Protein AF-A0A1F5ZJB5-F1 (afdb_monomer_lite)

InterPro domains:
  IPR043713 Family of unknown function DUF5654 [PF18898] (11-83)

Secondary structure (DSSP, 8-state):
---S-SHHHHHHHHHHHHHHHHHHHHHHHHHHHHHHHHHHHIIIIIGGGSPTT-HHHHHHHHHHHHHHHHHHHHHHHHHHHHHHH--

pLDDT: mean 86.56, std 12.54, range [44.41, 97.88]

Foldseek 3Di:
DDDDPPPVVVVVVVVVVVCVVVVVVVVVVVVVVVLVVLLVCLVPVPVVVDDPPCPVVSVVVSVVVVVVVVCVVVVVVVVVVVVVVVD

Sequence (87 aa):
MAGKKQPKKLHREILKQMVTLTTSGFGLVAALAWNNVIQEFVNTQIKPYLPAGSGLLSLFLYALIITILAVTVTYQLTKLVEKLENS

Organism: NCBI:txid1798380

Radius of gyration: 22.22 Å; chains: 1; bounding box: 49×15×70 Å

Structure (mmCIF, N/CA/C/O backbone):
data_AF-A0A1F5ZJB5-F1
#
_entry.id   AF-A0A1F5ZJB5-F1
#
loop_
_atom_site.group_PDB
_atom_site.id
_atom_site.type_symbol
_atom_site.label_atom_id
_atom_site.label_alt_id
_atom_site.label_comp_id
_atom_site.label_asym_id
_atom_site.label_entity_id
_atom_site.label_seq_id
_atom_site.pdbx_PDB_ins_code
_atom_site.Cartn_x
_atom_site.Cartn_y
_atom_site.Cartn_z
_atom_site.occupancy
_atom_site.B_iso_or_equiv
_atom_site.auth_seq_id
_atom_site.auth_comp_id
_atom_site.auth_asym_id
_atom_site.auth_atom_id
_atom_site.pdbx_PDB_model_num
ATOM 1 N N . MET A 1 1 ? -26.410 3.375 45.752 1.00 44.41 1 MET A N 1
ATOM 2 C CA . MET A 1 1 ? -25.778 2.085 45.391 1.00 44.41 1 MET A CA 1
ATOM 3 C C . MET A 1 1 ? -25.210 2.188 43.975 1.00 44.41 1 MET A C 1
ATOM 5 O O . MET A 1 1 ? -25.949 2.005 43.020 1.00 44.41 1 MET A O 1
ATOM 9 N N . ALA A 1 2 ? -23.934 2.550 43.814 1.00 53.28 2 ALA A N 1
ATOM 10 C CA . ALA A 1 2 ? -23.292 2.682 42.500 1.00 53.28 2 ALA A CA 1
ATOM 11 C C . ALA A 1 2 ? -22.056 1.776 42.452 1.00 53.28 2 ALA A C 1
ATOM 13 O O . ALA A 1 2 ? -20.955 2.179 42.807 1.00 53.28 2 ALA A O 1
ATOM 14 N N . GLY A 1 3 ? -22.249 0.516 42.069 1.00 59.06 3 GLY A N 1
ATOM 15 C CA . GLY A 1 3 ? -21.168 -0.457 41.993 1.00 59.06 3 GLY A CA 1
ATOM 16 C C . G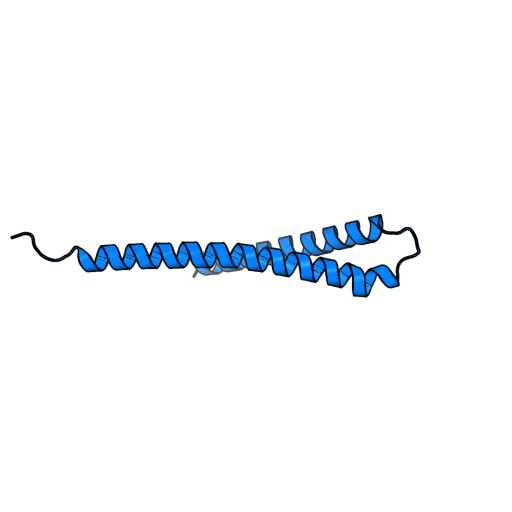LY A 1 3 ? -21.333 -1.376 40.789 1.00 59.06 3 GLY A C 1
ATOM 17 O O . GLY A 1 3 ? -22.398 -1.951 40.596 1.00 59.06 3 GLY A O 1
ATOM 18 N N . LYS A 1 4 ? -20.232 -1.563 40.045 1.00 56.09 4 LYS A N 1
ATOM 19 C CA . LYS A 1 4 ? -19.955 -2.711 39.149 1.00 56.09 4 LYS A CA 1
ATOM 20 C C . LYS A 1 4 ? -20.442 -2.664 37.679 1.00 56.09 4 LYS A C 1
ATOM 22 O O . LYS A 1 4 ? -20.894 -3.675 37.153 1.00 56.09 4 LYS A O 1
ATOM 27 N N . LYS A 1 5 ? -20.235 -1.556 36.944 1.00 55.78 5 LYS A N 1
ATOM 28 C CA . LYS A 1 5 ? -20.278 -1.538 35.448 1.00 55.78 5 LYS A CA 1
ATOM 29 C C . LYS A 1 5 ? -19.000 -1.006 34.755 1.00 55.78 5 LYS A C 1
ATOM 31 O O . LYS A 1 5 ? -19.039 -0.664 33.579 1.00 55.78 5 LYS A O 1
ATOM 36 N N . GLN A 1 6 ? -17.871 -0.935 35.464 1.00 59.28 6 GLN A N 1
ATOM 37 C CA . GLN A 1 6 ? -16.608 -0.348 34.974 1.00 59.28 6 GLN A CA 1
ATOM 38 C C . GLN A 1 6 ? -15.628 -1.325 34.262 1.00 59.28 6 GLN A C 1
ATOM 40 O O . GLN A 1 6 ? -15.109 -0.962 33.207 1.00 59.28 6 GLN A O 1
ATOM 45 N N . PRO A 1 7 ? -15.390 -2.579 34.716 1.00 61.00 7 PRO A N 1
ATOM 46 C CA . PRO A 1 7 ? -14.267 -3.383 34.198 1.00 61.00 7 PRO A CA 1
ATOM 47 C C . PRO A 1 7 ? -14.459 -3.887 32.757 1.00 61.00 7 PRO A C 1
ATOM 49 O O . PRO A 1 7 ? -13.493 -3.997 32.003 1.00 61.00 7 PRO A O 1
ATOM 52 N N . LYS A 1 8 ? -15.710 -4.144 32.344 1.00 70.50 8 LYS A N 1
ATOM 53 C CA . LYS A 1 8 ? -16.038 -4.605 30.982 1.00 70.50 8 LYS A CA 1
ATOM 54 C C . LYS A 1 8 ? -15.864 -3.510 29.923 1.00 70.50 8 LYS A C 1
ATOM 56 O O . LYS A 1 8 ? -15.548 -3.820 28.780 1.00 70.50 8 LYS A O 1
ATOM 61 N N . LYS A 1 9 ? -16.059 -2.236 30.292 1.00 84.69 9 LYS A N 1
ATOM 62 C CA . LYS A 1 9 ? -15.882 -1.101 29.372 1.00 84.69 9 LYS A CA 1
ATOM 63 C C . LYS A 1 9 ? -14.404 -0.862 29.068 1.00 84.69 9 LYS A C 1
ATOM 65 O O . LYS A 1 9 ? -14.056 -0.722 27.904 1.00 84.69 9 LYS A O 1
ATOM 70 N N . LEU A 1 10 ? -13.549 -0.909 30.094 1.00 89.88 10 LEU A N 1
ATOM 71 C CA . LEU A 1 10 ? -12.103 -0.745 29.934 1.00 89.88 10 LEU A CA 1
ATOM 72 C C . LEU A 1 10 ? -11.488 -1.850 29.063 1.00 89.88 10 LEU A C 1
ATOM 74 O O . LEU A 1 10 ? -10.764 -1.547 28.124 1.00 89.88 10 LEU A O 1
ATOM 78 N N . HIS A 1 11 ? -11.832 -3.119 29.312 1.00 91.56 11 HIS A N 1
ATOM 79 C CA . HIS A 1 11 ? -11.365 -4.233 28.475 1.00 91.56 11 HIS A CA 1
ATOM 80 C C . HIS A 1 11 ? -11.773 -4.071 27.009 1.00 91.56 11 HIS A C 1
ATOM 82 O O . HIS A 1 11 ? -10.967 -4.302 26.113 1.00 91.56 11 HIS A O 1
ATOM 88 N N . ARG A 1 12 ? -13.016 -3.646 26.754 1.00 94.31 12 ARG A N 1
ATOM 89 C CA . ARG A 1 12 ? -13.498 -3.402 25.392 1.00 94.31 12 ARG A CA 1
ATOM 90 C C . ARG A 1 12 ? -12.715 -2.2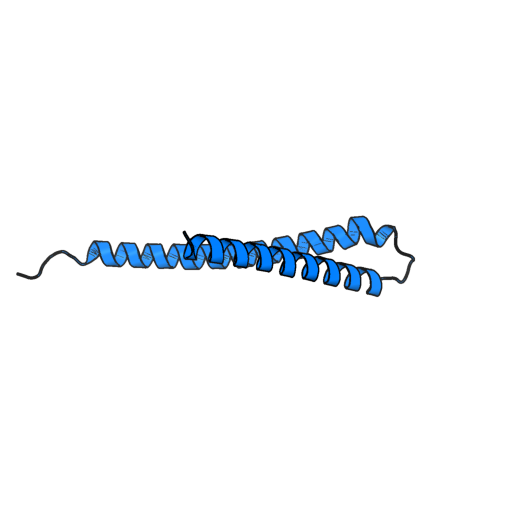87 24.700 1.00 94.31 12 ARG A C 1
ATOM 92 O O . ARG A 1 12 ? -12.402 -2.431 23.524 1.00 94.31 12 ARG A O 1
ATOM 99 N N . GLU A 1 13 ? -12.404 -1.207 25.411 1.00 95.06 13 GLU A N 1
ATOM 100 C CA . GLU A 1 13 ? -11.644 -0.091 24.842 1.00 95.06 13 GLU A CA 1
ATOM 101 C C . GLU A 1 13 ? -10.200 -0.493 24.528 1.00 95.06 13 GLU A C 1
ATOM 103 O O . GLU A 1 13 ? -9.711 -0.216 23.437 1.00 95.06 13 GLU A O 1
ATOM 108 N N . ILE A 1 14 ? -9.553 -1.244 25.426 1.00 96.25 14 ILE A N 1
ATOM 109 C CA . ILE A 1 14 ? -8.210 -1.792 25.188 1.00 96.25 14 ILE A CA 1
ATOM 110 C C . ILE A 1 14 ? -8.215 -2.695 23.951 1.00 96.25 14 ILE A C 1
ATOM 112 O O . ILE A 1 14 ? -7.390 -2.509 23.061 1.00 96.25 14 ILE A O 1
ATOM 116 N N . LEU A 1 15 ? -9.168 -3.627 23.846 1.00 96.81 15 LEU A N 1
ATOM 117 C CA . LEU A 1 15 ? -9.282 -4.504 22.677 1.00 96.81 15 LEU A CA 1
ATOM 118 C C . LEU A 1 15 ? -9.502 -3.711 21.384 1.00 96.81 15 LEU A C 1
ATOM 120 O O . LEU A 1 15 ? -8.866 -4.001 20.374 1.00 96.81 15 LEU A O 1
ATOM 124 N N . LYS A 1 16 ? -10.354 -2.681 21.410 1.00 96.81 16 LYS A N 1
ATOM 125 C CA . LYS A 1 16 ? -10.577 -1.800 20.257 1.00 96.81 16 LYS A CA 1
ATOM 126 C C . LYS A 1 16 ? -9.292 -1.071 19.845 1.00 96.81 16 LYS A C 1
ATOM 128 O O . LYS A 1 16 ? -8.997 -0.981 18.650 1.00 96.81 16 LYS A O 1
ATOM 133 N N . GLN A 1 17 ? -8.513 -0.601 20.818 1.00 97.31 17 GLN A N 1
ATOM 134 C CA . GLN A 1 17 ? -7.231 0.050 20.565 1.00 97.31 17 GLN A CA 1
ATOM 135 C C . GLN A 1 17 ? -6.213 -0.934 19.980 1.00 97.31 17 GLN A C 1
ATOM 137 O O . GLN A 1 17 ? -5.549 -0.606 19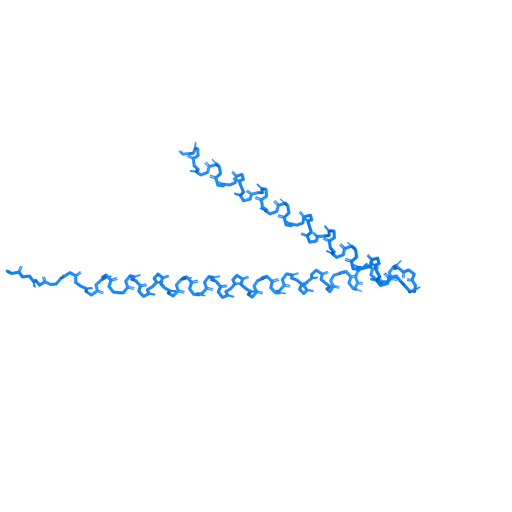.002 1.00 97.31 17 GLN A O 1
ATOM 142 N N . MET A 1 18 ? -6.135 -2.156 20.516 1.00 97.88 18 MET A N 1
ATOM 143 C CA . MET A 1 18 ? -5.263 -3.209 19.988 1.00 97.88 18 MET A CA 1
ATOM 144 C C . MET A 1 18 ? -5.624 -3.555 18.543 1.00 97.88 18 MET A C 1
ATOM 146 O O . MET A 1 18 ? -4.745 -3.550 17.689 1.00 97.88 18 MET A O 1
ATOM 150 N N . VAL A 1 19 ? -6.910 -3.766 18.240 1.00 97.81 19 VAL A N 1
ATOM 151 C CA . VAL A 1 19 ? -7.369 -4.030 16.865 1.00 97.81 19 VAL A CA 1
ATOM 152 C C . VAL A 1 19 ? -6.991 -2.881 15.935 1.00 97.81 19 VAL A C 1
ATOM 154 O O . VAL A 1 19 ? -6.471 -3.132 14.852 1.00 97.81 19 VAL A O 1
ATOM 157 N N . THR A 1 20 ? -7.189 -1.630 16.358 1.00 97.12 20 THR A N 1
ATOM 158 C CA . THR A 1 20 ? -6.804 -0.452 15.565 1.00 97.12 20 THR A CA 1
ATOM 159 C C . THR A 1 20 ? -5.300 -0.429 15.294 1.00 97.12 20 THR A C 1
ATOM 161 O O . THR A 1 20 ? -4.887 -0.322 14.144 1.00 97.12 20 THR A O 1
ATOM 164 N N . LEU A 1 21 ? -4.473 -0.572 16.332 1.00 97.56 21 LEU A N 1
ATOM 165 C CA . LEU A 1 21 ? -3.013 -0.543 16.211 1.00 97.56 21 LEU A CA 1
ATOM 166 C C . LEU A 1 21 ? -2.494 -1.676 15.322 1.00 97.56 21 LEU A C 1
ATOM 168 O O . LEU A 1 21 ? -1.682 -1.437 14.430 1.00 97.56 21 LEU A O 1
ATOM 172 N N . THR A 1 22 ? -2.989 -2.895 15.531 1.00 97.81 22 THR A N 1
ATOM 173 C CA . THR A 1 22 ? -2.595 -4.071 14.755 1.00 97.81 22 THR A CA 1
ATOM 174 C C . THR A 1 22 ? -3.047 -3.959 13.300 1.00 97.81 22 THR A C 1
ATOM 176 O O . THR A 1 22 ? -2.246 -4.211 12.405 1.00 97.81 22 THR A O 1
ATOM 179 N N . THR A 1 23 ? -4.285 -3.527 13.041 1.00 96.88 23 THR A N 1
ATOM 180 C CA . THR A 1 23 ? -4.795 -3.357 11.668 1.00 96.88 23 THR A CA 1
ATOM 181 C C . THR A 1 23 ? -4.019 -2.273 10.925 1.00 96.88 23 THR A C 1
ATOM 183 O O . THR A 1 23 ? -3.608 -2.492 9.789 1.00 96.88 23 THR A O 1
ATOM 186 N N . SER A 1 24 ? -3.743 -1.137 11.571 1.00 96.56 24 SER A N 1
ATOM 187 C CA . SER A 1 24 ? -2.930 -0.065 10.986 1.00 96.56 24 SER A CA 1
ATOM 188 C C . SER A 1 24 ? -1.488 -0.509 10.728 1.00 96.56 24 SER A C 1
ATOM 190 O O . SER A 1 24 ? -0.951 -0.264 9.648 1.00 96.56 24 SER A O 1
ATOM 192 N N . GLY A 1 25 ? -0.871 -1.208 11.687 1.00 97.12 25 GLY A N 1
ATOM 193 C CA . GLY A 1 25 ? 0.481 -1.750 11.542 1.00 97.12 25 GLY A CA 1
ATOM 194 C C . GLY A 1 25 ? 0.583 -2.750 10.389 1.00 97.12 25 GLY A C 1
ATOM 195 O O . GLY A 1 25 ? 1.471 -2.632 9.546 1.00 97.12 25 GLY A O 1
ATOM 196 N N . PHE A 1 26 ? -0.362 -3.687 10.288 1.00 97.12 26 PHE A N 1
ATOM 197 C CA . PHE A 1 26 ? -0.408 -4.623 9.164 1.00 97.12 26 PHE A CA 1
ATOM 198 C C . PHE A 1 26 ? -0.758 -3.951 7.840 1.00 97.12 26 PHE A C 1
ATOM 200 O O . PHE A 1 26 ? -0.214 -4.358 6.819 1.00 97.12 26 PHE A O 1
ATOM 207 N N . GLY A 1 27 ? -1.591 -2.908 7.836 1.00 96.06 27 GLY A N 1
ATOM 208 C CA . GLY A 1 27 ? -1.846 -2.099 6.645 1.00 96.06 27 GLY A CA 1
ATOM 209 C C . GLY A 1 27 ? -0.559 -1.492 6.081 1.00 96.06 27 GLY A C 1
ATOM 210 O O . GLY A 1 27 ? -0.315 -1.580 4.878 1.00 96.06 27 GLY A O 1
ATOM 211 N N . LEU A 1 28 ? 0.312 -0.967 6.951 1.00 96.62 28 LEU A N 1
ATOM 212 C CA . LEU A 1 28 ? 1.622 -0.448 6.549 1.00 96.62 28 LEU A CA 1
ATOM 213 C C . LEU A 1 28 ? 2.538 -1.552 6.003 1.00 96.62 28 LEU A C 1
ATOM 215 O O . LEU A 1 28 ? 3.125 -1.393 4.935 1.00 96.62 28 LEU A O 1
ATOM 219 N N . VAL A 1 29 ? 2.642 -2.683 6.708 1.00 96.50 29 VAL A N 1
ATOM 220 C CA . VAL A 1 29 ? 3.457 -3.825 6.257 1.00 96.50 29 VAL A CA 1
ATOM 221 C C . VAL A 1 29 ? 2.964 -4.355 4.910 1.00 96.50 29 VAL A C 1
ATOM 223 O O . VAL A 1 29 ? 3.772 -4.603 4.019 1.00 96.50 29 VAL A O 1
ATOM 226 N N . ALA A 1 30 ? 1.648 -4.478 4.728 1.00 95.44 30 ALA A N 1
ATOM 227 C CA . ALA A 1 30 ? 1.046 -4.915 3.476 1.00 95.44 30 ALA A CA 1
ATOM 228 C C . ALA A 1 30 ? 1.349 -3.936 2.333 1.00 95.44 30 ALA A C 1
ATOM 230 O O . ALA A 1 30 ? 1.740 -4.375 1.253 1.00 95.44 30 ALA A O 1
ATOM 231 N N . ALA A 1 31 ? 1.236 -2.625 2.570 1.00 92.50 31 ALA A N 1
ATOM 232 C CA . ALA A 1 31 ? 1.581 -1.609 1.575 1.00 92.50 31 ALA A CA 1
ATOM 233 C C . ALA A 1 31 ? 3.054 -1.710 1.138 1.00 92.50 31 ALA A C 1
ATOM 235 O O . ALA A 1 31 ? 3.352 -1.672 -0.057 1.00 92.50 31 ALA A O 1
ATOM 236 N N . LEU A 1 32 ? 3.972 -1.905 2.091 1.00 94.50 32 LEU A N 1
ATOM 237 C CA . LEU A 1 32 ? 5.397 -2.090 1.805 1.00 94.50 32 LEU A CA 1
ATOM 238 C C . LEU A 1 32 ? 5.675 -3.394 1.043 1.00 94.50 32 LEU A C 1
ATOM 240 O O . LEU A 1 32 ? 6.459 -3.395 0.095 1.00 94.50 32 LEU A O 1
ATOM 244 N N . ALA A 1 33 ? 5.017 -4.492 1.417 1.00 95.75 33 ALA A N 1
ATOM 245 C CA . ALA A 1 33 ? 5.167 -5.775 0.738 1.00 95.75 33 ALA A CA 1
ATOM 246 C C . ALA A 1 33 ? 4.697 -5.699 -0.723 1.00 95.75 33 ALA A C 1
ATOM 248 O O . ALA A 1 33 ? 5.428 -6.119 -1.618 1.00 95.75 33 ALA A O 1
ATOM 249 N N . TRP A 1 34 ? 3.528 -5.104 -0.979 1.00 91.50 34 TRP A N 1
ATOM 250 C CA . TRP A 1 34 ? 3.014 -4.918 -2.340 1.00 91.50 34 TRP A CA 1
ATOM 251 C C . TRP A 1 34 ? 3.911 -4.017 -3.188 1.00 91.50 34 TRP A C 1
ATOM 253 O O . TRP A 1 34 ? 4.173 -4.346 -4.344 1.00 91.50 34 TRP A O 1
ATOM 263 N N . ASN A 1 35 ? 4.431 -2.928 -2.614 1.00 90.62 35 ASN A N 1
ATOM 264 C CA . ASN A 1 35 ? 5.407 -2.073 -3.287 1.00 90.62 35 ASN A CA 1
ATOM 265 C C . ASN A 1 35 ? 6.631 -2.882 -3.758 1.00 90.62 35 ASN A C 1
ATOM 267 O O . ASN A 1 35 ? 6.988 -2.843 -4.936 1.00 90.62 35 ASN A O 1
ATOM 271 N N . ASN A 1 36 ? 7.225 -3.672 -2.860 1.00 93.62 36 ASN A N 1
ATOM 272 C CA . ASN A 1 36 ? 8.387 -4.500 -3.185 1.00 93.62 36 ASN A CA 1
ATOM 273 C C . ASN A 1 36 ? 8.070 -5.561 -4.247 1.00 93.62 36 ASN A C 1
ATOM 275 O O . ASN A 1 36 ? 8.848 -5.730 -5.180 1.00 93.62 36 ASN A O 1
ATOM 279 N N . VAL A 1 37 ? 6.922 -6.241 -4.151 1.00 93.19 37 VAL A N 1
ATOM 280 C CA . VAL A 1 37 ? 6.498 -7.249 -5.140 1.00 93.19 37 VAL A CA 1
ATOM 281 C C . VAL A 1 37 ? 6.390 -6.644 -6.537 1.00 93.19 37 VAL A C 1
ATOM 283 O O . VAL A 1 37 ? 6.876 -7.237 -7.497 1.00 93.19 37 VAL A O 1
ATOM 286 N N . ILE A 1 38 ? 5.787 -5.462 -6.668 1.00 88.38 38 ILE A N 1
ATOM 287 C CA . ILE A 1 38 ? 5.607 -4.816 -7.973 1.00 88.38 38 ILE A CA 1
ATOM 288 C C . ILE A 1 38 ? 6.958 -4.358 -8.532 1.00 88.38 38 ILE A C 1
ATOM 290 O O . ILE A 1 38 ? 7.223 -4.561 -9.717 1.00 88.38 38 ILE A O 1
ATOM 294 N N . GLN A 1 39 ? 7.835 -3.793 -7.698 1.00 88.44 39 GLN A N 1
ATOM 295 C CA . GLN A 1 39 ? 9.186 -3.419 -8.125 1.00 88.44 39 GLN A CA 1
ATOM 296 C C . GLN A 1 39 ? 9.991 -4.631 -8.600 1.00 88.44 39 GLN A C 1
ATOM 298 O O . GLN A 1 39 ? 10.570 -4.593 -9.686 1.00 88.44 39 GLN A O 1
ATOM 303 N N . GLU A 1 40 ? 10.002 -5.713 -7.822 1.00 91.44 40 GLU A N 1
ATOM 304 C CA . GLU A 1 40 ? 10.730 -6.932 -8.170 1.00 91.44 40 GLU A CA 1
ATOM 305 C C . GLU A 1 40 ? 10.161 -7.571 -9.438 1.00 91.44 40 GLU A C 1
ATOM 307 O O . GLU A 1 40 ? 10.911 -7.969 -10.326 1.00 91.44 40 GLU A O 1
ATOM 312 N N . PHE A 1 41 ? 8.835 -7.597 -9.584 1.00 87.94 41 PHE A N 1
ATOM 313 C CA . PHE A 1 41 ? 8.177 -8.068 -10.799 1.00 87.94 41 PHE A CA 1
ATOM 314 C C . PHE A 1 41 ? 8.612 -7.264 -12.031 1.00 87.94 41 PHE A C 1
ATOM 316 O O . PHE A 1 41 ? 9.028 -7.847 -13.031 1.00 87.94 41 PHE A O 1
ATOM 323 N N . VAL A 1 42 ? 8.593 -5.929 -11.965 1.00 85.00 42 VAL A N 1
ATOM 324 C CA . VAL A 1 42 ? 9.039 -5.074 -13.078 1.00 85.00 42 VAL A CA 1
ATOM 325 C C . VAL A 1 42 ? 10.529 -5.294 -13.375 1.00 85.00 42 VAL A C 1
ATOM 327 O O . VAL A 1 42 ? 10.926 -5.412 -14.536 1.00 85.00 42 VAL A O 1
ATOM 330 N N . ASN A 1 43 ? 11.364 -5.405 -12.343 1.00 84.62 43 ASN A N 1
ATOM 331 C CA . ASN A 1 43 ? 12.805 -5.593 -12.505 1.00 84.62 43 ASN A CA 1
ATOM 332 C C . ASN A 1 43 ? 13.183 -6.973 -13.054 1.00 84.62 43 ASN A C 1
ATOM 334 O O . ASN A 1 43 ? 14.144 -7.068 -13.813 1.00 84.62 43 ASN A O 1
ATOM 338 N N . THR A 1 44 ? 12.453 -8.028 -12.694 1.00 86.06 44 THR A N 1
ATOM 339 C CA . THR A 1 44 ? 12.781 -9.409 -13.086 1.00 86.06 44 THR A CA 1
ATOM 340 C C . THR A 1 44 ? 12.074 -9.846 -14.360 1.00 86.06 44 THR A C 1
ATOM 342 O O . THR A 1 44 ? 12.677 -10.530 -15.180 1.00 86.06 44 THR A O 1
ATOM 345 N N . GLN A 1 45 ? 10.816 -9.448 -14.556 1.00 84.81 45 GLN A N 1
ATOM 346 C CA . GLN A 1 45 ? 9.989 -9.925 -15.668 1.00 84.81 45 GLN A CA 1
ATOM 347 C C . GLN A 1 45 ? 9.925 -8.950 -16.838 1.00 84.81 45 GLN A C 1
ATOM 349 O O . GLN A 1 45 ? 9.574 -9.366 -17.933 1.00 84.81 45 GLN A O 1
ATOM 354 N N . ILE A 1 46 ? 10.230 -7.664 -16.640 1.00 80.44 46 ILE A N 1
ATOM 355 C CA . ILE A 1 46 ? 10.081 -6.651 -17.698 1.00 80.44 46 ILE A CA 1
ATOM 356 C C . ILE A 1 46 ? 11.439 -6.096 -18.117 1.00 80.44 46 ILE A C 1
ATOM 358 O O . ILE A 1 46 ? 11.762 -6.084 -19.303 1.00 80.44 46 ILE A O 1
ATOM 362 N N . LYS A 1 47 ? 12.262 -5.667 -17.154 1.00 78.31 47 LYS A N 1
ATOM 363 C CA . LYS A 1 47 ? 13.560 -5.030 -17.423 1.00 78.31 47 LYS A CA 1
ATOM 364 C C . LYS A 1 47 ? 14.505 -5.846 -18.325 1.00 78.31 47 LYS A C 1
ATOM 366 O O . LYS A 1 47 ? 15.136 -5.215 -19.167 1.00 78.31 47 LYS A O 1
ATOM 371 N N . PRO A 1 48 ? 14.597 -7.191 -18.236 1.00 81.94 48 PRO A N 1
ATOM 372 C CA . PRO A 1 48 ? 15.472 -7.971 -19.120 1.00 81.94 48 PRO A CA 1
ATOM 373 C C . PRO A 1 48 ? 15.066 -7.936 -20.597 1.00 81.94 48 PRO A C 1
ATOM 375 O O . PRO A 1 48 ? 15.900 -8.172 -21.465 1.00 81.94 48 PRO A O 1
ATOM 378 N N . TYR A 1 49 ? 13.800 -7.631 -20.887 1.00 80.00 49 TYR A N 1
ATOM 379 C CA . TYR A 1 49 ? 13.282 -7.522 -22.251 1.00 80.00 49 TYR A CA 1
ATOM 380 C C . TYR A 1 49 ? 13.401 -6.101 -22.814 1.00 80.00 49 TYR A C 1
ATOM 382 O O . TYR A 1 49 ? 13.080 -5.871 -23.980 1.00 80.00 49 TYR A O 1
ATOM 390 N N . LEU A 1 50 ? 13.850 -5.136 -22.003 1.00 75.81 50 LEU A N 1
ATOM 391 C CA . LEU A 1 50 ? 14.022 -3.755 -22.428 1.00 75.81 50 LEU A CA 1
ATOM 392 C C . LEU A 1 50 ? 15.469 -3.492 -22.896 1.00 75.81 50 LEU A C 1
ATOM 394 O O . LEU A 1 50 ? 16.417 -4.009 -22.303 1.00 75.81 50 LEU A O 1
ATOM 398 N N . PRO A 1 51 ? 15.675 -2.638 -23.918 1.00 76.25 51 PRO A N 1
ATOM 399 C CA . PRO A 1 51 ? 17.011 -2.249 -24.373 1.00 76.25 51 PRO A CA 1
ATOM 400 C C . PRO A 1 51 ? 17.854 -1.618 -23.253 1.00 76.25 51 PRO A C 1
ATOM 402 O O . PRO A 1 51 ? 17.322 -0.918 -22.386 1.00 76.25 51 PRO A O 1
ATOM 405 N N . ALA A 1 52 ? 19.177 -1.801 -23.286 1.00 65.56 52 ALA A N 1
ATOM 406 C CA . ALA A 1 52 ? 20.089 -1.155 -22.340 1.00 65.56 52 ALA A CA 1
ATOM 407 C C . ALA A 1 52 ? 19.919 0.382 -22.374 1.00 65.56 52 ALA A C 1
ATOM 409 O O . ALA A 1 52 ? 19.950 0.987 -23.441 1.00 65.56 52 ALA A O 1
ATOM 410 N N . GLY A 1 53 ? 19.706 1.008 -21.207 1.00 65.88 53 GLY A N 1
ATOM 411 C CA . GLY A 1 53 ? 19.426 2.453 -21.069 1.00 65.88 53 GLY A CA 1
ATOM 412 C C . GLY A 1 53 ? 17.960 2.819 -20.777 1.00 65.88 53 GLY A C 1
ATOM 413 O O . GLY A 1 53 ? 17.639 3.980 -20.545 1.00 65.88 53 GLY A O 1
ATOM 414 N N . SER A 1 54 ? 17.064 1.837 -20.706 1.00 69.25 54 SER A N 1
ATOM 415 C CA . SER A 1 54 ? 15.610 2.006 -20.527 1.00 69.25 54 SER A CA 1
ATOM 416 C C . SER A 1 54 ? 15.118 2.146 -19.071 1.00 69.25 54 SER A C 1
ATOM 418 O O . SER A 1 54 ? 13.947 1.895 -18.786 1.00 69.25 54 SER A O 1
ATOM 420 N N . GLY A 1 55 ? 15.961 2.582 -18.125 1.00 73.50 55 GLY A N 1
ATOM 421 C CA . GLY A 1 55 ? 15.569 2.701 -16.706 1.00 73.50 55 GLY A CA 1
ATOM 422 C C . GLY A 1 55 ? 14.316 3.564 -16.475 1.00 73.50 55 GLY A C 1
ATOM 423 O O . GLY A 1 55 ? 13.476 3.246 -15.630 1.00 73.50 55 GLY A O 1
ATOM 424 N N . LEU A 1 56 ? 14.127 4.600 -17.299 1.00 80.81 56 LEU A N 1
ATOM 425 C CA . LEU A 1 56 ? 12.937 5.454 -17.268 1.00 80.81 56 LEU A CA 1
ATOM 426 C C . LEU A 1 56 ? 11.657 4.707 -17.690 1.00 80.81 56 LEU A C 1
ATOM 428 O O . LEU A 1 56 ? 10.608 4.902 -17.083 1.00 80.81 56 LEU A O 1
ATOM 432 N 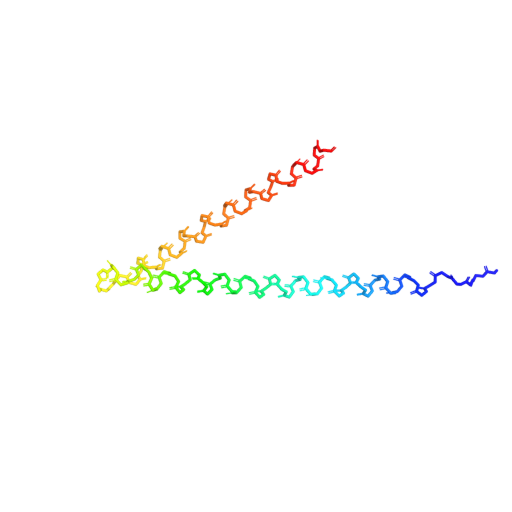N . LEU A 1 57 ? 11.745 3.814 -18.684 1.00 80.88 57 LEU A N 1
ATOM 433 C CA . LEU A 1 57 ? 10.614 2.992 -19.135 1.00 80.88 57 LEU A CA 1
ATOM 434 C C . LEU A 1 57 ? 10.195 1.977 -18.066 1.00 80.88 57 LEU A C 1
ATOM 436 O O . LEU A 1 57 ? 8.999 1.770 -17.870 1.00 80.88 57 LEU A O 1
ATOM 440 N N . SER A 1 58 ? 11.146 1.396 -17.322 1.00 78.25 58 SER A N 1
ATOM 441 C CA . SER A 1 58 ? 10.803 0.523 -16.188 1.00 78.25 58 SER A CA 1
ATOM 442 C C . SER A 1 58 ? 10.078 1.273 -15.065 1.00 78.25 58 SER A C 1
ATOM 444 O O . SER A 1 58 ? 9.093 0.768 -14.532 1.00 78.25 58 SER A O 1
ATOM 446 N N . LEU A 1 59 ? 10.497 2.506 -14.753 1.00 83.50 59 LEU A N 1
ATOM 447 C CA . LEU A 1 59 ? 9.825 3.349 -13.756 1.00 83.50 59 LEU A CA 1
ATOM 448 C C . LEU A 1 59 ? 8.429 3.780 -14.219 1.00 83.50 59 LEU A C 1
ATOM 450 O O . LEU A 1 59 ? 7.490 3.789 -13.425 1.00 83.50 59 LEU A O 1
ATOM 454 N N . PHE A 1 60 ? 8.278 4.093 -15.507 1.00 86.44 60 PHE A N 1
ATOM 455 C CA . PHE A 1 60 ? 6.986 4.425 -16.098 1.00 86.44 60 PHE A CA 1
ATOM 456 C C . PHE A 1 60 ? 6.004 3.245 -16.034 1.00 86.44 60 PHE A C 1
ATOM 458 O O . PHE A 1 60 ? 4.852 3.426 -15.645 1.00 86.44 60 PHE A O 1
ATOM 465 N N . LEU A 1 61 ? 6.459 2.025 -16.340 1.00 84.44 61 LEU A N 1
ATOM 466 C CA . LEU A 1 61 ? 5.633 0.817 -16.225 1.00 84.44 61 LEU A CA 1
ATOM 467 C C . LEU A 1 61 ? 5.265 0.500 -14.774 1.00 84.44 61 LEU A C 1
ATOM 469 O O . LEU A 1 61 ? 4.110 0.185 -14.500 1.00 84.44 61 LEU A O 1
ATOM 473 N N . TYR A 1 62 ? 6.212 0.637 -13.844 1.00 85.94 62 TYR A N 1
ATOM 474 C CA . TYR A 1 62 ? 5.931 0.530 -12.412 1.00 85.94 62 TYR A CA 1
ATOM 475 C C . TYR A 1 62 ? 4.813 1.499 -11.984 1.00 85.94 62 TYR A C 1
ATOM 477 O O . TYR A 1 62 ? 3.836 1.078 -11.359 1.00 85.94 62 TYR A O 1
ATOM 485 N N . ALA A 1 63 ? 4.913 2.775 -12.374 1.00 89.75 63 ALA A N 1
ATOM 486 C CA . ALA A 1 63 ? 3.906 3.785 -12.058 1.00 89.75 63 ALA A CA 1
ATOM 487 C C . ALA A 1 63 ? 2.537 3.435 -12.664 1.00 89.75 63 ALA A C 1
ATOM 489 O O . ALA A 1 63 ? 1.528 3.485 -11.962 1.00 89.75 63 ALA A O 1
ATOM 490 N N . LEU A 1 64 ? 2.508 3.007 -13.930 1.00 92.50 64 LEU A N 1
ATOM 491 C CA . LEU A 1 64 ? 1.282 2.600 -14.615 1.00 92.50 64 LEU A CA 1
ATOM 492 C C . LEU A 1 64 ? 0.587 1.427 -13.905 1.00 92.50 64 LEU A C 1
ATOM 494 O O . LEU A 1 64 ? -0.623 1.478 -13.678 1.00 92.50 64 LEU A O 1
ATOM 498 N N . ILE A 1 65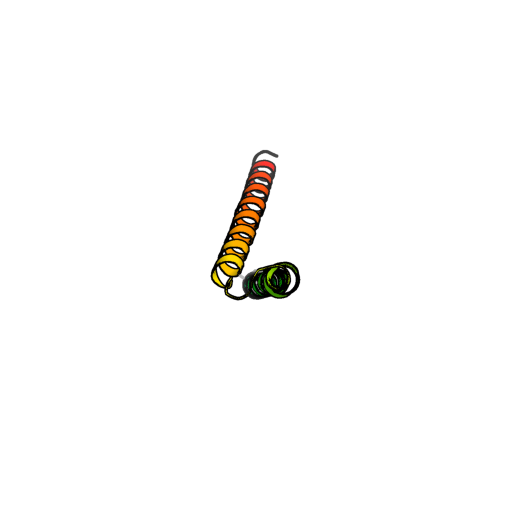 ? 1.341 0.393 -13.516 1.00 88.50 65 ILE A N 1
ATOM 499 C CA . ILE A 1 65 ? 0.808 -0.780 -12.807 1.00 88.50 65 ILE A CA 1
ATOM 500 C C . ILE A 1 65 ? 0.206 -0.365 -11.462 1.00 88.50 65 ILE A C 1
ATOM 502 O O . ILE A 1 65 ? -0.926 -0.745 -11.154 1.00 88.50 65 ILE A O 1
ATOM 506 N N . ILE A 1 66 ? 0.925 0.447 -10.682 1.00 90.19 66 ILE A N 1
ATOM 507 C CA . ILE A 1 66 ? 0.430 0.953 -9.396 1.00 90.19 66 ILE A CA 1
ATOM 508 C C . ILE A 1 66 ? -0.856 1.763 -9.578 1.00 90.19 66 ILE A C 1
ATOM 510 O O . ILE A 1 66 ? -1.799 1.571 -8.813 1.00 90.19 66 ILE A O 1
ATOM 514 N N . THR A 1 67 ? -0.939 2.629 -10.591 1.00 93.44 67 THR A N 1
ATOM 515 C CA . THR A 1 67 ? -2.152 3.415 -10.856 1.00 93.44 67 THR A CA 1
ATOM 516 C C . THR A 1 67 ? -3.337 2.525 -11.222 1.00 93.44 67 THR A C 1
ATOM 518 O O . THR A 1 67 ? -4.423 2.711 -10.673 1.00 93.44 67 THR A O 1
ATOM 521 N N . ILE A 1 68 ? -3.144 1.534 -12.098 1.00 94.75 68 ILE A N 1
ATOM 522 C CA . ILE A 1 68 ? -4.211 0.597 -12.483 1.00 94.75 68 ILE A CA 1
ATOM 523 C C . ILE A 1 68 ? -4.702 -0.190 -11.265 1.00 94.75 68 ILE A C 1
ATOM 525 O O . ILE A 1 68 ? -5.913 -0.295 -11.052 1.00 94.75 68 ILE A O 1
ATOM 529 N N . LEU A 1 69 ? -3.785 -0.711 -10.444 1.00 91.50 69 LEU A N 1
ATOM 530 C CA . LEU A 1 69 ? -4.133 -1.424 -9.215 1.00 91.50 69 LEU A CA 1
ATOM 531 C C . LEU A 1 69 ? -4.882 -0.520 -8.237 1.00 91.50 69 LEU A C 1
ATOM 533 O O . LEU A 1 69 ? -5.926 -0.921 -7.727 1.00 91.50 69 LEU A O 1
ATOM 537 N N . ALA A 1 70 ? -4.399 0.705 -8.020 1.00 92.31 70 ALA A N 1
ATOM 538 C CA . ALA A 1 70 ? -5.036 1.665 -7.129 1.00 92.31 70 ALA A CA 1
ATOM 539 C C . ALA A 1 70 ? -6.474 1.963 -7.568 1.00 92.31 70 ALA A C 1
ATOM 541 O O . ALA A 1 70 ? -7.383 1.818 -6.758 1.00 92.31 70 ALA A O 1
ATOM 542 N N . VAL A 1 71 ? -6.695 2.299 -8.844 1.00 96.69 71 VAL A N 1
ATOM 543 C CA . VAL A 1 71 ? -8.035 2.575 -9.394 1.00 96.69 71 VAL A CA 1
ATOM 544 C C . VAL A 1 71 ? -8.939 1.346 -9.308 1.00 96.69 71 VAL A C 1
ATOM 546 O O . VAL A 1 71 ? -10.102 1.455 -8.934 1.00 96.69 71 VAL A O 1
ATOM 549 N N . THR A 1 72 ? -8.413 0.162 -9.622 1.00 96.19 72 THR A N 1
ATOM 550 C CA . THR A 1 72 ? -9.192 -1.083 -9.602 1.00 96.19 72 THR A CA 1
ATOM 551 C C . THR A 1 72 ? -9.632 -1.448 -8.187 1.00 96.19 72 THR A C 1
ATOM 553 O O . THR A 1 72 ? -10.791 -1.808 -7.973 1.00 96.19 72 THR A O 1
ATOM 556 N N . VAL A 1 73 ? -8.724 -1.350 -7.212 1.00 94.25 73 VAL A N 1
ATOM 557 C CA . VAL A 1 73 ? -9.018 -1.641 -5.805 1.00 94.25 73 VAL A CA 1
ATOM 558 C C . VAL A 1 73 ? -9.979 -0.602 -5.238 1.00 94.25 73 VAL A C 1
ATOM 560 O O . VAL A 1 73 ? -10.975 -0.987 -4.629 1.00 94.25 73 VAL A O 1
ATOM 563 N N . THR A 1 74 ? -9.744 0.695 -5.464 1.00 94.62 74 THR A N 1
ATOM 564 C CA . THR A 1 74 ? -10.643 1.745 -4.958 1.00 94.62 74 THR A CA 1
ATOM 565 C C . THR A 1 74 ? -12.033 1.625 -5.564 1.00 94.62 74 THR A C 1
ATOM 567 O O . THR A 1 74 ? -13.003 1.634 -4.815 1.00 94.62 74 THR A O 1
ATOM 570 N N . TYR A 1 75 ? -12.148 1.396 -6.874 1.00 96.81 75 TYR A N 1
ATOM 571 C CA . TYR A 1 75 ? -13.434 1.185 -7.539 1.00 96.81 75 TYR A CA 1
ATOM 572 C C . TYR A 1 75 ? -14.206 -0.012 -6.961 1.00 96.81 75 TYR A C 1
ATOM 574 O O . TYR A 1 75 ? -15.400 0.093 -6.670 1.00 96.81 75 TYR A O 1
ATOM 582 N N . GLN A 1 76 ? -13.533 -1.149 -6.751 1.00 96.38 76 GLN A N 1
ATOM 583 C CA . GLN A 1 76 ? -14.164 -2.331 -6.156 1.00 96.38 76 GLN A CA 1
ATOM 584 C C . GLN A 1 76 ? -14.610 -2.087 -4.712 1.00 96.38 76 GLN A C 1
ATOM 586 O O . GLN A 1 76 ? -15.705 -2.510 -4.336 1.00 96.38 76 GLN A O 1
ATOM 591 N N . LEU A 1 77 ? -13.792 -1.394 -3.916 1.00 94.06 77 LEU A N 1
ATOM 592 C CA . LEU A 1 77 ? -14.142 -1.033 -2.545 1.00 94.06 77 LEU A CA 1
ATOM 593 C C . LEU A 1 77 ? -15.336 -0.075 -2.505 1.00 94.06 77 LEU A C 1
ATOM 595 O O . LEU A 1 77 ? -16.258 -0.318 -1.732 1.00 94.06 77 LEU A O 1
ATOM 599 N N . THR A 1 78 ? -15.373 0.946 -3.366 1.00 94.81 78 THR A N 1
ATOM 600 C CA . THR A 1 78 ? -16.520 1.861 -3.485 1.00 94.81 78 THR A CA 1
ATOM 601 C C . THR A 1 78 ? -17.803 1.091 -3.788 1.00 94.81 78 THR A C 1
ATOM 603 O O . THR A 1 78 ? -18.784 1.230 -3.063 1.00 94.81 78 THR A O 1
ATOM 606 N N . LYS A 1 79 ? -17.775 0.188 -4.774 1.00 94.88 79 LYS A N 1
ATOM 607 C CA . LYS A 1 79 ? -18.935 -0.646 -5.118 1.00 94.88 79 LYS A CA 1
ATOM 608 C C . LYS A 1 79 ? -19.375 -1.558 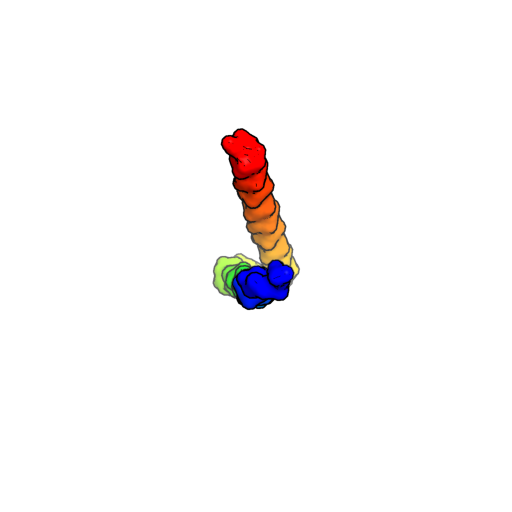-3.965 1.00 94.88 79 LYS A C 1
ATOM 610 O O . LYS A 1 79 ? -20.564 -1.827 -3.800 1.00 94.88 79 LYS A O 1
ATOM 615 N N . LEU A 1 80 ? -18.426 -2.074 -3.180 1.00 96.25 80 LEU A N 1
ATOM 616 C CA . LEU A 1 80 ? -18.733 -2.907 -2.017 1.00 96.25 80 LEU A CA 1
ATOM 617 C C . LEU A 1 80 ? -19.412 -2.093 -0.909 1.00 96.25 80 LEU A C 1
ATOM 619 O O . LEU A 1 80 ? -20.384 -2.573 -0.330 1.00 96.25 80 LEU A O 1
ATOM 623 N N . VAL A 1 81 ? -18.932 -0.876 -0.646 1.00 94.56 81 VAL A N 1
ATOM 624 C CA . VAL A 1 81 ? -19.544 0.048 0.319 1.00 94.56 81 VAL A CA 1
ATOM 625 C C . VAL A 1 81 ? -20.968 0.399 -0.110 1.00 94.56 81 VAL A C 1
ATOM 627 O O . VAL A 1 81 ? -21.893 0.182 0.666 1.00 94.56 81 VAL A O 1
ATOM 630 N N . GLU A 1 82 ? -21.167 0.806 -1.367 1.00 94.62 82 GLU A N 1
ATOM 631 C CA . GLU A 1 82 ? -22.499 1.114 -1.911 1.00 94.62 82 GLU A CA 1
ATOM 632 C C . GLU A 1 82 ? -23.467 -0.069 -1.787 1.00 94.62 82 GLU A C 1
ATOM 634 O O . GLU A 1 82 ? -24.652 0.110 -1.512 1.00 94.62 82 GLU A O 1
ATOM 639 N N . LYS A 1 83 ? -22.984 -1.303 -1.978 1.00 93.62 83 LYS A N 1
ATOM 640 C CA . LYS A 1 83 ? -23.815 -2.501 -1.817 1.00 93.62 83 LYS A CA 1
ATOM 641 C C . LYS A 1 83 ? -24.236 -2.718 -0.363 1.00 93.62 83 LYS A C 1
ATOM 643 O O . LYS A 1 83 ? -25.364 -3.145 -0.135 1.00 93.62 83 LYS A O 1
ATOM 648 N N . LEU A 1 84 ? -23.340 -2.475 0.593 1.00 94.75 84 LEU A N 1
ATOM 649 C CA . LEU A 1 84 ? -23.624 -2.629 2.023 1.00 94.75 84 LEU A CA 1
ATOM 650 C C . LEU A 1 84 ? -24.550 -1.529 2.554 1.00 94.75 84 LEU A C 1
ATOM 652 O O . LEU A 1 84 ? -25.321 -1.800 3.464 1.00 94.75 84 LEU A O 1
ATOM 656 N N . GLU A 1 85 ? -24.487 -0.320 1.994 1.00 90.12 85 GLU A N 1
ATOM 657 C CA . GLU A 1 85 ? -25.376 0.793 2.360 1.00 90.12 85 GLU A CA 1
ATOM 658 C C . GLU A 1 85 ? -26.778 0.672 1.742 1.00 90.12 85 GLU A C 1
ATOM 660 O O . GLU A 1 85 ? -27.748 1.135 2.337 1.00 90.12 85 GLU A O 1
ATOM 665 N N . ASN A 1 86 ? -26.896 0.038 0.569 1.00 80.75 86 ASN A N 1
ATOM 666 C CA . ASN A 1 86 ? -28.169 -0.174 -0.130 1.00 80.75 86 ASN A CA 1
ATOM 667 C C . ASN A 1 86 ? -28.825 -1.550 0.144 1.00 80.75 86 ASN A C 1
ATOM 669 O O . ASN A 1 86 ? -29.830 -1.863 -0.500 1.00 80.75 86 ASN A O 1
ATOM 673 N N . SER A 1 87 ? -28.261 -2.381 1.035 1.00 56.00 87 SER A N 1
ATOM 674 C CA . SER A 1 87 ? -28.845 -3.665 1.492 1.00 56.00 87 SER A CA 1
ATOM 675 C C . SER A 1 87 ? -29.486 -3.526 2.867 1.00 56.00 87 SER A C 1
ATOM 677 O O . SER A 1 87 ? -30.513 -4.202 3.092 1.00 56.00 87 SER A O 1
#